Protein AF-A0A7W1KMW2-F1 (afdb_monomer)

Foldseek 3Di:
DDDPVVLVVQLVLQVVLLVVQCPPVVRFPWKWKWAWDDDPNATFIWIHTNVRDIGFDFQVNLVLCVVFWKDWSNAWTKHKAADAFDDDDPPDPDDRRRGTGQKIKIWTWDFDPPPPPPGDTDIDIDIGGSVPGPDIIMMTGSDDRPPDDD

Radius of gyration: 15.94 Å; Cα contacts (8 Å, |Δi|>4): 318; chains: 1; bounding box: 31×37×53 Å

pLDDT: mean 86.85, std 11.97, range [45.91, 97.19]

Nearest PDB structures (foldseek):
  5zho-assembly1_A  TM=2.472E-01  e=5.830E-01  Human rotavirus C/Bristol
  8it0-assembly1_F  TM=3.324E-01  e=7.607E+00  Thermoflavifilum thermophilum
  6lsr-assembly1_3  TM=1.759E-01  e=8.044E+00  Homo sapiens

Sequence (150 aa):
MVPYHTIAFSQQKLRAALRRAAGQDPAFTYGFVVHSRRHHERPTLGLITLHGESLAFNERLLKSLEGFPLWLFGHARITLVPGISVAPAEGGRTKQADRPLASMLMHIATFDTSTGVTQHLVQVEAVVKAESLVQPLLILSPTRPAAWPM

Secondary structure (DSSP, 8-state):
---HHHHHHHHHHHHHHHHHHTTSSSPP-EEEEEEEEEETTEEEEEEEESS--EEE-BHHHHHTTTT--EEETTTEEEEEEE-PBPPPSTT----GGGSBBSEEEEEEEEEE-TT-SS-EEEEEEEEEETTT--SPEEEEESS--TTS--

Structure (mmCIF, N/CA/C/O backbone):
data_AF-A0A7W1KMW2-F1
#
_entry.id   AF-A0A7W1KMW2-F1
#
loop_
_atom_site.group_PDB
_atom_site.id
_atom_site.type_symbol
_atom_site.label_atom_id
_atom_site.label_alt_id
_atom_site.label_comp_id
_atom_site.label_asym_id
_atom_site.label_entity_id
_atom_site.label_seq_id
_atom_site.pdbx_PDB_ins_code
_atom_site.Cartn_x
_atom_site.Cartn_y
_atom_site.Cartn_z
_atom_site.occupancy
_atom_site.B_iso_or_equiv
_atom_site.auth_seq_id
_atom_site.auth_comp_id
_atom_site.auth_asym_id
_atom_site.auth_atom_id
_atom_site.pdbx_PDB_model_num
ATOM 1 N N . MET A 1 1 ? 11.976 -10.893 -10.201 1.00 63.06 1 MET A N 1
ATOM 2 C CA . MET A 1 1 ? 11.230 -11.966 -9.503 1.00 63.06 1 MET A CA 1
ATOM 3 C C . MET A 1 1 ? 11.333 -11.709 -8.005 1.00 63.06 1 MET A C 1
ATOM 5 O O . MET A 1 1 ? 12.401 -11.287 -7.578 1.00 63.06 1 MET A O 1
ATOM 9 N N . VAL A 1 2 ? 10.255 -11.867 -7.232 1.00 75.00 2 VAL A N 1
ATOM 10 C CA . VAL A 1 2 ? 10.298 -11.729 -5.763 1.00 75.00 2 VAL A CA 1
ATOM 11 C C . VAL A 1 2 ? 10.446 -13.131 -5.169 1.00 75.00 2 VAL A C 1
ATOM 13 O O . VAL A 1 2 ? 9.682 -14.010 -5.572 1.00 75.00 2 VAL A O 1
ATOM 16 N N . PRO A 1 3 ? 11.411 -13.384 -4.270 1.00 80.94 3 PRO A N 1
ATOM 17 C CA . PRO A 1 3 ? 11.568 -14.705 -3.674 1.00 80.94 3 PRO A CA 1
ATOM 18 C C . PRO A 1 3 ? 10.328 -15.137 -2.882 1.00 80.94 3 PRO A C 1
ATOM 20 O O . PRO A 1 3 ? 9.718 -14.332 -2.178 1.00 80.94 3 PRO A O 1
ATOM 23 N N . TYR A 1 4 ? 9.987 -16.427 -2.933 1.00 80.56 4 TYR A N 1
ATOM 24 C CA . TYR A 1 4 ? 8.816 -16.973 -2.233 1.00 80.56 4 TYR A CA 1
ATOM 25 C C . TYR A 1 4 ? 8.834 -16.694 -0.720 1.00 80.56 4 TYR A C 1
ATOM 27 O O . TYR A 1 4 ? 7.821 -16.307 -0.140 1.00 80.56 4 TYR A O 1
ATOM 35 N N . HIS A 1 5 ? 10.003 -16.805 -0.081 1.00 81.25 5 HIS A N 1
ATOM 36 C CA . HIS A 1 5 ? 10.152 -16.519 1.348 1.00 81.25 5 HIS A CA 1
ATOM 37 C C . HIS A 1 5 ? 9.802 -15.061 1.699 1.00 81.25 5 HIS A C 1
ATOM 39 O O . HIS A 1 5 ? 9.260 -14.803 2.772 1.00 81.25 5 HIS A O 1
ATOM 45 N N . THR A 1 6 ? 10.042 -14.106 0.791 1.00 84.62 6 THR A N 1
ATOM 46 C CA . THR A 1 6 ? 9.654 -12.699 0.971 1.00 84.62 6 THR A CA 1
ATOM 47 C C . THR A 1 6 ? 8.136 -12.538 0.980 1.00 84.62 6 THR A C 1
ATOM 49 O O . THR A 1 6 ? 7.612 -11.760 1.780 1.00 84.62 6 THR A O 1
ATOM 52 N N . ILE A 1 7 ? 7.428 -13.293 0.136 1.00 89.88 7 ILE A N 1
ATOM 53 C CA . ILE A 1 7 ? 5.961 -13.291 0.069 1.00 89.88 7 ILE A CA 1
ATOM 54 C C . ILE A 1 7 ? 5.386 -13.891 1.352 1.00 89.88 7 ILE A C 1
ATOM 56 O O . ILE A 1 7 ? 4.619 -13.223 2.044 1.00 89.88 7 ILE A O 1
ATOM 60 N N . ALA A 1 8 ? 5.834 -15.090 1.733 1.00 89.00 8 ALA A N 1
ATOM 61 C CA . ALA A 1 8 ? 5.363 -15.770 2.939 1.00 89.00 8 ALA A CA 1
ATOM 62 C C . ALA A 1 8 ? 5.585 -14.928 4.211 1.00 89.00 8 ALA A C 1
ATOM 64 O O . ALA A 1 8 ? 4.684 -14.784 5.041 1.00 89.00 8 ALA A O 1
ATOM 65 N N . PHE A 1 9 ? 6.760 -14.302 4.343 1.00 91.88 9 PHE A N 1
ATOM 66 C CA . PHE A 1 9 ? 7.068 -13.433 5.479 1.00 91.88 9 PHE A CA 1
ATOM 67 C C . PHE A 1 9 ? 6.221 -12.154 5.490 1.00 91.88 9 PHE A C 1
ATOM 69 O O . PHE A 1 9 ? 5.748 -11.725 6.544 1.00 91.88 9 PHE A O 1
ATOM 76 N N . SER A 1 10 ? 5.977 -11.561 4.318 1.00 93.62 10 SER A N 1
ATOM 77 C CA . SER A 1 10 ? 5.085 -10.404 4.174 1.00 93.62 10 SER A CA 1
ATOM 78 C C . SER A 1 10 ? 3.650 -10.746 4.576 1.00 93.62 10 SER A C 1
ATOM 80 O O . SER A 1 10 ? 3.049 -10.011 5.358 1.00 93.62 10 SER A O 1
ATOM 82 N N . GLN A 1 11 ? 3.131 -11.901 4.148 1.00 94.88 11 GLN A N 1
ATOM 83 C CA . GLN A 1 11 ? 1.815 -12.391 4.568 1.00 94.88 11 GLN A CA 1
ATOM 84 C C . GLN A 1 11 ? 1.749 -12.623 6.080 1.00 94.88 11 GLN A C 1
ATOM 86 O O . GLN A 1 11 ? 0.772 -12.237 6.720 1.00 94.88 11 GLN A O 1
ATOM 91 N N . GLN A 1 12 ? 2.784 -13.218 6.682 1.00 94.62 12 GLN A N 1
ATOM 92 C CA . GLN A 1 12 ? 2.841 -13.418 8.132 1.00 94.62 12 GLN A CA 1
ATOM 93 C C . GLN A 1 12 ? 2.812 -12.082 8.887 1.00 94.62 12 GLN A C 1
ATOM 95 O O . GLN A 1 12 ? 2.041 -11.933 9.838 1.00 94.62 12 GLN A O 1
ATOM 100 N N . LYS A 1 13 ? 3.609 -11.098 8.450 1.00 93.81 13 LYS A N 1
ATOM 101 C CA . LYS A 1 13 ? 3.617 -9.743 9.018 1.00 93.81 13 LYS A CA 1
ATOM 102 C C . LYS A 1 13 ? 2.261 -9.062 8.887 1.00 93.81 13 LYS A C 1
ATOM 104 O O . LYS A 1 13 ? 1.789 -8.472 9.856 1.00 93.81 13 LYS A O 1
ATOM 109 N N . LEU A 1 14 ? 1.621 -9.182 7.728 1.00 95.12 14 LEU A N 1
ATOM 110 C CA . LEU A 1 14 ? 0.316 -8.590 7.471 1.00 95.12 14 LEU A CA 1
ATOM 111 C C . LEU A 1 14 ? -0.786 -9.241 8.318 1.00 95.12 14 LEU A C 1
ATOM 113 O O . LEU A 1 14 ? -1.542 -8.530 8.973 1.00 95.12 14 LEU A O 1
ATOM 117 N N . ARG A 1 15 ? -0.812 -10.577 8.423 1.00 94.94 15 ARG A N 1
ATOM 118 C CA . ARG A 1 15 ? -1.708 -11.305 9.346 1.00 94.94 15 ARG A CA 1
ATOM 119 C C . ARG A 1 15 ? -1.506 -10.863 10.791 1.00 94.94 15 ARG A C 1
ATOM 121 O O . ARG A 1 15 ? -2.469 -10.679 11.527 1.00 94.94 15 ARG A O 1
ATOM 128 N N . ALA A 1 16 ? -0.256 -10.714 11.224 1.00 94.50 16 ALA A N 1
ATOM 129 C CA . ALA A 1 16 ? 0.049 -10.246 12.571 1.00 94.50 16 ALA A CA 1
ATOM 130 C C . ALA A 1 16 ? -0.385 -8.788 12.791 1.00 94.50 16 ALA A C 1
ATOM 132 O O . ALA A 1 16 ? -0.868 -8.460 13.870 1.00 94.50 16 ALA A O 1
ATOM 133 N N . ALA A 1 17 ? -0.236 -7.917 11.791 1.00 93.69 17 ALA A N 1
ATOM 134 C CA . ALA A 1 17 ? -0.692 -6.532 11.855 1.00 93.69 17 ALA A CA 1
ATOM 135 C C . ALA A 1 17 ? -2.222 -6.443 11.954 1.00 93.69 17 ALA A C 1
ATOM 137 O O . ALA A 1 17 ? -2.720 -5.832 12.892 1.00 93.69 17 ALA A O 1
ATOM 138 N N . LEU A 1 18 ? -2.950 -7.137 11.075 1.00 93.69 18 LEU A N 1
ATOM 139 C CA . LEU A 1 18 ? -4.415 -7.181 11.094 1.00 93.69 18 LEU A CA 1
ATOM 140 C C . LEU A 1 18 ? -4.953 -7.741 12.416 1.00 93.69 18 LEU A C 1
ATOM 142 O O . LEU A 1 18 ? -5.842 -7.148 13.012 1.00 93.69 18 LEU A O 1
ATOM 146 N N . ARG A 1 19 ? -4.363 -8.826 12.943 1.00 92.88 19 ARG A N 1
ATOM 147 C CA . ARG A 1 19 ? -4.753 -9.370 14.258 1.00 92.88 19 ARG A CA 1
ATOM 148 C C . ARG A 1 19 ? -4.533 -8.380 15.399 1.00 92.88 19 ARG A C 1
ATOM 150 O O . ARG A 1 19 ? -5.388 -8.273 16.268 1.00 92.88 19 ARG A O 1
ATOM 157 N N . ARG A 1 20 ? -3.407 -7.658 15.407 1.00 90.56 20 ARG A N 1
ATOM 158 C CA . ARG A 1 20 ? -3.132 -6.633 16.431 1.00 90.56 20 ARG A CA 1
ATOM 159 C C . ARG A 1 20 ? -4.089 -5.448 16.337 1.00 90.56 20 ARG A C 1
ATOM 161 O O . ARG A 1 20 ? -4.387 -4.836 17.354 1.00 90.56 20 ARG A O 1
ATOM 168 N N . ALA A 1 21 ? -4.557 -5.142 15.133 1.00 87.44 21 ALA A N 1
ATOM 169 C CA . ALA A 1 21 ? -5.434 -4.013 14.875 1.00 87.44 21 ALA A CA 1
ATOM 170 C C . ALA A 1 21 ? -6.934 -4.377 14.917 1.00 87.44 21 ALA A C 1
ATOM 172 O O . ALA A 1 21 ? -7.777 -3.501 14.773 1.00 87.44 21 ALA A O 1
ATOM 173 N N . ALA A 1 22 ? -7.287 -5.647 15.158 1.00 83.06 22 ALA A N 1
ATOM 174 C CA . ALA A 1 22 ? -8.667 -6.142 15.117 1.00 83.06 22 ALA A CA 1
ATOM 175 C C . ALA A 1 22 ? -9.607 -5.510 16.164 1.00 83.06 22 ALA A C 1
ATOM 177 O O . ALA A 1 22 ? -10.819 -5.544 15.984 1.00 83.06 22 ALA A O 1
ATOM 178 N N . GLY A 1 23 ? -9.062 -4.948 17.246 1.00 79.94 23 GLY A N 1
ATOM 179 C CA . GLY A 1 23 ? -9.821 -4.227 18.277 1.00 79.94 23 GLY A CA 1
ATOM 180 C C . GLY A 1 23 ? -9.703 -2.703 18.197 1.00 79.94 23 GLY A C 1
ATOM 181 O O . GLY A 1 23 ? -10.102 -2.024 19.137 1.00 79.94 23 GLY A O 1
ATOM 182 N N . GLN A 1 24 ? -9.091 -2.169 17.138 1.00 84.75 24 GLN A N 1
ATOM 183 C CA . GLN A 1 24 ? -8.974 -0.726 16.931 1.00 84.75 24 GLN A CA 1
ATOM 184 C C . GLN A 1 24 ? -10.226 -0.186 16.232 1.00 84.75 24 GLN A C 1
ATOM 186 O O . GLN A 1 24 ? -10.906 -0.919 15.514 1.00 84.75 24 GLN A O 1
ATOM 191 N N . ASP A 1 25 ? -10.507 1.100 16.435 1.00 78.44 25 ASP A N 1
ATOM 192 C CA . ASP A 1 25 ? -11.492 1.850 15.659 1.00 78.44 25 ASP A CA 1
ATOM 193 C C . ASP A 1 25 ? -10.740 2.834 14.741 1.00 78.44 25 ASP A C 1
ATOM 195 O O . ASP A 1 25 ? -10.027 3.709 15.249 1.00 78.44 25 ASP A O 1
ATOM 199 N N . PRO A 1 26 ? -10.810 2.677 13.405 1.00 83.50 26 PRO A N 1
ATOM 200 C CA . PRO A 1 26 ? -11.635 1.715 12.668 1.00 83.50 26 PRO A CA 1
ATOM 201 C C . PRO A 1 26 ? -11.072 0.285 12.655 1.00 83.50 26 PRO A C 1
ATOM 203 O O . PRO A 1 26 ? -9.860 0.075 12.684 1.00 83.50 26 PRO A O 1
ATOM 206 N N . ALA A 1 27 ? -11.960 -0.705 12.526 1.00 89.00 27 ALA A N 1
ATOM 207 C CA . ALA A 1 27 ? -11.573 -2.109 12.400 1.00 89.00 27 ALA A CA 1
ATOM 208 C C . ALA A 1 27 ? -10.972 -2.395 11.014 1.00 89.00 27 ALA A C 1
ATOM 210 O O . ALA A 1 27 ? -11.632 -2.225 9.988 1.00 89.00 27 ALA A O 1
ATOM 211 N N . PHE A 1 28 ? -9.721 -2.858 10.974 1.00 93.00 28 PHE A N 1
ATOM 212 C 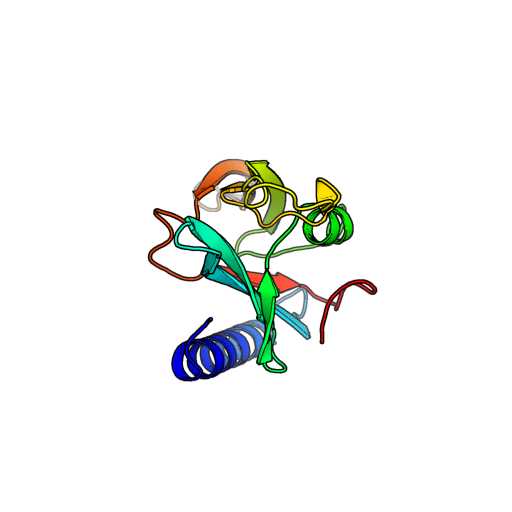CA . PHE A 1 28 ? -9.007 -3.140 9.727 1.00 93.00 28 PHE A CA 1
ATOM 213 C C . PHE A 1 28 ? -9.269 -4.559 9.222 1.00 93.00 28 PHE A C 1
ATOM 215 O O . PHE A 1 28 ? -8.875 -5.531 9.869 1.00 93.00 28 PHE A O 1
ATOM 222 N N . THR A 1 29 ? -9.855 -4.690 8.030 1.00 92.56 29 THR A N 1
ATOM 223 C CA . THR A 1 29 ? -10.076 -6.001 7.390 1.00 92.56 29 THR A CA 1
ATOM 224 C C . THR A 1 29 ? -9.223 -6.220 6.145 1.00 92.56 29 THR A C 1
ATOM 226 O O . THR A 1 29 ? -9.246 -7.309 5.573 1.00 92.56 29 THR A O 1
ATOM 229 N N . TYR A 1 30 ? -8.483 -5.204 5.699 1.00 95.00 30 TYR A N 1
ATOM 230 C CA . TYR A 1 30 ? -7.648 -5.274 4.507 1.00 95.00 30 TYR A CA 1
ATOM 231 C C . TYR A 1 30 ? -6.281 -4.632 4.740 1.00 95.00 30 TYR A C 1
ATOM 233 O O . TYR A 1 30 ? -6.102 -3.764 5.597 1.00 95.00 30 TYR A O 1
ATOM 241 N N . GLY A 1 31 ? -5.295 -5.050 3.954 1.00 95.44 31 GLY A N 1
ATOM 242 C CA . GLY A 1 31 ? -4.004 -4.392 3.917 1.00 95.44 31 GLY A CA 1
ATOM 243 C C . GLY A 1 31 ? -3.052 -5.019 2.913 1.00 95.44 31 GLY A C 1
ATOM 244 O O . GLY A 1 31 ? -3.325 -6.061 2.321 1.00 95.44 31 GLY A O 1
ATOM 245 N N . PHE A 1 32 ? -1.918 -4.363 2.732 1.00 97.06 32 PHE A N 1
ATOM 246 C CA . PHE A 1 32 ? -0.865 -4.784 1.824 1.00 97.06 32 PHE A CA 1
ATOM 247 C C . PHE A 1 32 ? 0.496 -4.315 2.337 1.00 97.06 32 PHE A C 1
ATOM 249 O O . PHE A 1 32 ? 0.615 -3.383 3.134 1.00 97.06 32 PHE A O 1
ATOM 256 N N . VAL A 1 33 ? 1.544 -4.993 1.886 1.00 97.19 33 VAL A N 1
ATOM 257 C CA . VAL A 1 33 ? 2.935 -4.662 2.181 1.00 97.19 33 VAL A CA 1
ATOM 258 C C . VAL A 1 33 ? 3.534 -3.953 0.983 1.00 97.19 33 VAL A C 1
ATOM 260 O O . VAL A 1 33 ? 3.584 -4.545 -0.088 1.00 97.19 33 VAL A O 1
ATOM 263 N N . VAL A 1 34 ? 4.051 -2.740 1.162 1.00 96.81 34 VAL A N 1
ATOM 264 C CA . VAL A 1 34 ? 4.899 -2.080 0.161 1.00 96.81 34 VAL A CA 1
ATOM 265 C C . VAL A 1 34 ? 6.349 -2.475 0.410 1.00 96.81 34 VAL A C 1
ATOM 267 O O . VAL A 1 34 ? 6.847 -2.373 1.531 1.00 96.81 34 VAL A O 1
ATOM 270 N N . HIS A 1 35 ? 7.041 -2.928 -0.629 1.00 95.44 35 HIS A N 1
ATOM 271 C CA . HIS A 1 35 ? 8.421 -3.394 -0.521 1.00 95.44 35 HIS A CA 1
ATOM 272 C C . HIS A 1 35 ? 9.248 -3.029 -1.755 1.00 95.44 35 HIS A C 1
ATOM 274 O O . HIS A 1 35 ? 8.710 -2.715 -2.815 1.00 95.44 35 HIS A O 1
ATOM 280 N N . SER A 1 36 ? 10.573 -3.105 -1.629 1.00 94.12 36 SER A N 1
ATOM 281 C CA . SER A 1 36 ? 11.470 -3.004 -2.780 1.00 94.12 36 SER A CA 1
ATOM 282 C C . SER A 1 36 ? 11.498 -4.320 -3.563 1.00 94.12 36 SER A C 1
ATOM 284 O O . SER A 1 36 ? 11.532 -5.410 -2.982 1.00 94.12 36 SER A O 1
ATOM 286 N N . ARG A 1 37 ? 11.477 -4.234 -4.894 1.00 92.00 37 ARG A N 1
ATOM 287 C CA . ARG A 1 37 ? 11.637 -5.356 -5.829 1.00 92.00 37 ARG A CA 1
ATOM 288 C C . ARG A 1 37 ? 12.485 -4.941 -7.026 1.00 92.00 37 ARG A C 1
ATOM 290 O O . ARG A 1 37 ? 12.566 -3.767 -7.367 1.00 92.00 37 ARG A O 1
ATOM 297 N N . ARG A 1 38 ? 13.073 -5.915 -7.722 1.00 87.50 38 ARG A N 1
ATOM 298 C CA . ARG A 1 38 ? 13.807 -5.672 -8.974 1.00 87.50 38 ARG A CA 1
ATOM 299 C C . ARG A 1 38 ? 12.928 -5.893 -10.204 1.00 87.50 38 ARG A C 1
ATOM 301 O O . ARG A 1 38 ? 12.238 -6.914 -10.302 1.00 87.50 38 ARG A O 1
ATOM 308 N N . HIS A 1 39 ? 13.002 -4.958 -11.145 1.00 81.81 39 HIS A N 1
ATOM 309 C CA . HIS A 1 39 ? 12.398 -5.022 -12.474 1.00 81.81 39 HIS A CA 1
ATOM 310 C C . HIS A 1 39 ? 13.464 -4.665 -13.520 1.00 81.81 39 HIS A C 1
ATOM 312 O O . HIS A 1 39 ? 13.922 -3.527 -13.549 1.00 81.81 39 HIS A O 1
ATOM 318 N N . HIS A 1 40 ? 13.885 -5.635 -14.343 1.00 83.31 40 HIS A N 1
ATOM 319 C CA . HIS A 1 40 ? 15.027 -5.494 -15.266 1.00 83.31 40 HIS A CA 1
ATOM 320 C C . HIS A 1 40 ? 16.249 -4.831 -14.597 1.00 83.31 40 HIS A C 1
ATOM 322 O O . HIS A 1 40 ? 16.717 -3.787 -15.037 1.00 83.31 40 HIS A O 1
ATOM 328 N N . GLU A 1 41 ? 16.699 -5.393 -13.469 1.00 82.75 41 GLU A N 1
ATOM 329 C CA . GLU A 1 41 ? 17.789 -4.872 -12.619 1.00 82.75 41 GLU A CA 1
ATOM 330 C C . GLU A 1 41 ? 17.578 -3.503 -11.951 1.00 82.75 41 GLU A C 1
ATOM 332 O O . GLU A 1 41 ? 18.377 -3.111 -11.103 1.00 82.75 41 GLU A O 1
ATOM 337 N N . ARG A 1 42 ? 16.476 -2.799 -12.229 1.00 89.00 42 ARG A N 1
ATOM 338 C CA . ARG A 1 42 ? 16.156 -1.525 -11.576 1.00 89.00 42 ARG A CA 1
ATOM 339 C C . ARG A 1 42 ? 15.307 -1.740 -10.317 1.00 89.00 42 ARG A C 1
ATOM 341 O O . ARG A 1 42 ? 14.356 -2.532 -10.357 1.00 89.00 42 ARG A O 1
ATOM 348 N N . PRO A 1 43 ? 15.609 -1.055 -9.199 1.00 92.62 43 PRO A N 1
ATOM 349 C CA . PRO A 1 43 ? 14.767 -1.093 -8.011 1.00 92.62 43 PRO A CA 1
ATOM 350 C C . PRO A 1 43 ? 13.429 -0.394 -8.287 1.00 92.62 43 PRO A C 1
ATOM 352 O O . PRO A 1 43 ? 13.374 0.710 -8.822 1.00 92.62 43 PRO A O 1
ATOM 355 N N . THR A 1 44 ? 12.342 -1.061 -7.919 1.00 95.25 44 THR A N 1
ATOM 356 C CA . THR A 1 44 ? 10.955 -0.606 -8.070 1.00 95.25 44 THR A CA 1
ATOM 357 C C . THR A 1 44 ? 10.160 -0.956 -6.820 1.00 95.25 44 THR A C 1
ATOM 359 O O . THR A 1 44 ? 10.532 -1.854 -6.065 1.00 95.25 44 THR A O 1
ATOM 362 N N . LEU A 1 45 ? 9.062 -0.250 -6.591 1.00 96.50 45 LEU A N 1
ATOM 363 C CA . LEU A 1 45 ? 8.115 -0.548 -5.535 1.00 96.50 45 LEU A CA 1
ATOM 364 C C . LEU A 1 45 ? 7.216 -1.705 -5.974 1.00 96.50 45 LEU A C 1
ATOM 366 O O . LEU A 1 45 ? 6.702 -1.756 -7.094 1.00 96.50 45 LEU A O 1
ATOM 370 N N . GLY A 1 46 ? 7.047 -2.659 -5.073 1.00 95.38 46 GLY A N 1
ATOM 371 C CA . GLY A 1 46 ? 6.103 -3.756 -5.180 1.00 95.38 46 GLY A CA 1
ATOM 372 C C . GLY A 1 46 ? 5.085 -3.702 -4.061 1.00 95.38 46 GLY A C 1
ATOM 373 O O . GLY A 1 46 ? 5.320 -3.071 -3.029 1.00 95.38 46 GLY A O 1
ATOM 374 N N . LEU A 1 47 ? 3.980 -4.407 -4.268 1.00 95.50 47 LEU A N 1
ATOM 375 C CA . LEU A 1 47 ? 3.028 -4.708 -3.213 1.00 95.50 47 LEU A CA 1
ATOM 376 C C . LEU A 1 47 ? 2.881 -6.218 -3.042 1.00 95.50 47 LEU A C 1
ATOM 378 O O . LEU A 1 47 ? 2.961 -6.958 -4.027 1.00 95.50 47 LEU A O 1
ATOM 382 N N . ILE A 1 48 ? 2.654 -6.652 -1.803 1.00 96.25 48 ILE A N 1
ATOM 383 C CA . ILE A 1 48 ? 2.247 -8.016 -1.457 1.00 96.25 48 ILE A CA 1
ATOM 384 C C . ILE A 1 48 ? 0.956 -7.959 -0.643 1.00 96.25 48 ILE A C 1
ATOM 386 O O . ILE A 1 48 ? 0.896 -7.241 0.356 1.00 96.25 48 ILE A O 1
ATOM 390 N N . THR A 1 49 ? -0.064 -8.705 -1.051 1.00 95.38 49 THR A N 1
ATOM 391 C CA . THR A 1 49 ? -1.353 -8.780 -0.345 1.00 95.38 49 THR A CA 1
ATOM 392 C C . THR A 1 49 ? -1.387 -9.908 0.685 1.00 95.38 49 THR A C 1
ATOM 394 O O . THR A 1 49 ? -0.444 -10.693 0.836 1.00 95.38 49 THR A O 1
ATOM 397 N N . LEU A 1 50 ? -2.509 -10.019 1.400 1.00 92.94 50 LEU A N 1
ATOM 398 C CA . LEU A 1 50 ? -2.752 -11.104 2.344 1.00 92.94 50 LEU A CA 1
ATOM 399 C C . LEU A 1 50 ? -2.862 -12.472 1.660 1.00 92.94 50 LEU A C 1
ATOM 401 O O . LEU A 1 50 ? -2.413 -13.470 2.236 1.00 92.94 50 LEU A O 1
ATOM 405 N N . HIS A 1 51 ? -3.413 -12.522 0.447 1.00 91.50 51 HIS A N 1
ATOM 406 C CA . HIS A 1 51 ? -3.600 -13.764 -0.307 1.00 91.50 51 HIS A CA 1
ATOM 407 C C . HIS A 1 51 ? -2.350 -14.173 -1.098 1.00 91.50 51 HIS A C 1
ATOM 409 O O . HIS A 1 51 ? -2.237 -15.324 -1.516 1.00 91.50 51 HIS A O 1
ATOM 415 N N . GLY A 1 52 ? -1.332 -13.308 -1.137 1.00 90.56 52 GLY A N 1
ATOM 416 C CA . GLY A 1 52 ? 0.008 -13.639 -1.619 1.00 90.56 52 GLY A CA 1
ATOM 417 C C . GLY A 1 52 ? 0.286 -13.158 -3.036 1.00 90.56 52 GLY A C 1
ATOM 418 O O . GLY A 1 52 ? 1.351 -13.465 -3.575 1.00 90.56 52 GLY A O 1
ATOM 419 N N . GLU A 1 53 ? -0.616 -12.376 -3.635 1.00 94.00 53 GLU A N 1
ATOM 420 C CA . GLU A 1 53 ? -0.313 -11.661 -4.868 1.00 94.00 53 GLU A CA 1
ATOM 421 C C . GLU A 1 53 ? 0.904 -10.756 -4.672 1.00 94.00 53 GLU A C 1
ATOM 423 O O . GLU A 1 53 ? 1.010 -10.041 -3.677 1.00 94.00 53 GLU A O 1
ATOM 428 N N . SER A 1 54 ? 1.814 -10.758 -5.649 1.00 93.25 54 SER A N 1
ATOM 429 C CA . SER A 1 54 ? 2.982 -9.874 -5.676 1.00 93.25 54 SER A CA 1
ATOM 430 C C . SER A 1 54 ? 3.026 -9.080 -6.977 1.00 93.25 54 SER A C 1
ATOM 432 O O . SER A 1 54 ? 3.464 -9.567 -8.025 1.00 93.25 54 SER A O 1
ATOM 434 N N . LEU A 1 55 ? 2.602 -7.821 -6.913 1.00 93.06 55 LEU A N 1
ATOM 435 C CA . LEU A 1 55 ? 2.442 -6.955 -8.082 1.00 93.06 55 LEU A CA 1
ATOM 436 C C . LEU A 1 55 ? 3.474 -5.825 -8.082 1.00 93.06 55 LEU A C 1
ATOM 438 O O . LEU A 1 55 ? 4.087 -5.508 -7.058 1.00 93.06 55 LEU A O 1
ATOM 442 N N . ALA A 1 56 ? 3.727 -5.253 -9.258 1.00 93.62 56 ALA A N 1
ATOM 443 C CA . ALA A 1 56 ? 4.442 -3.987 -9.344 1.00 93.62 56 ALA A CA 1
ATOM 444 C C . ALA A 1 56 ? 3.498 -2.874 -8.890 1.00 93.62 56 ALA A C 1
ATOM 446 O O . ALA A 1 56 ? 2.337 -2.850 -9.301 1.00 93.62 56 ALA A O 1
ATOM 447 N N . PHE A 1 57 ? 3.987 -1.960 -8.058 1.00 94.12 57 PHE A N 1
ATOM 448 C CA . PHE A 1 57 ? 3.193 -0.812 -7.660 1.00 94.12 57 PHE A CA 1
ATOM 449 C C . PHE A 1 57 ? 3.291 0.258 -8.750 1.00 94.12 57 PHE A C 1
ATOM 451 O O . PHE A 1 57 ? 4.395 0.603 -9.177 1.00 94.12 57 PHE A O 1
ATOM 458 N N . ASN A 1 58 ? 2.153 0.746 -9.238 1.00 94.12 58 ASN A N 1
ATOM 459 C CA . ASN A 1 58 ? 2.073 1.696 -10.344 1.00 94.12 58 ASN A CA 1
ATOM 460 C C . ASN A 1 58 ? 1.080 2.827 -10.044 1.00 94.12 58 ASN A C 1
ATOM 462 O O . ASN A 1 58 ? 0.346 2.800 -9.053 1.00 94.12 58 ASN A O 1
ATOM 466 N N . GLU A 1 59 ? 1.074 3.835 -10.912 1.00 93.56 59 GLU A N 1
ATOM 467 C CA . GLU A 1 59 ? 0.232 5.022 -10.766 1.00 93.56 59 GLU A CA 1
ATOM 468 C C . GLU A 1 59 ? -1.263 4.680 -10.786 1.00 93.56 59 GLU A C 1
ATOM 470 O O . GLU A 1 59 ? -2.028 5.246 -10.010 1.00 93.56 59 GLU A O 1
ATOM 475 N N . ARG A 1 60 ? -1.688 3.730 -11.632 1.00 92.19 60 ARG A N 1
ATOM 476 C CA . ARG A 1 60 ? -3.092 3.296 -11.709 1.00 92.19 60 ARG A CA 1
ATOM 477 C C . ARG A 1 60 ? -3.582 2.739 -10.370 1.00 92.19 60 ARG A C 1
ATOM 479 O O . ARG A 1 60 ? -4.656 3.118 -9.909 1.00 92.19 60 ARG A O 1
ATOM 486 N N . LEU A 1 61 ? -2.796 1.859 -9.749 1.00 92.50 61 LEU A N 1
ATOM 487 C CA . LEU A 1 61 ? -3.121 1.283 -8.444 1.00 92.50 61 LEU A CA 1
ATOM 488 C C . LEU A 1 61 ? -3.163 2.365 -7.363 1.00 92.50 61 LEU A C 1
ATOM 490 O O . LEU A 1 61 ? -4.128 2.412 -6.606 1.00 92.50 61 LEU A O 1
ATOM 494 N N . LEU A 1 62 ? -2.186 3.275 -7.329 1.00 92.88 62 LEU A N 1
ATOM 495 C CA . LEU A 1 62 ? -2.190 4.394 -6.379 1.00 92.88 62 LEU A CA 1
ATOM 496 C C . LEU A 1 62 ? -3.411 5.301 -6.536 1.00 92.88 62 LEU A C 1
ATOM 498 O O . LEU A 1 62 ? -4.063 5.606 -5.546 1.00 92.88 62 LEU A O 1
ATOM 502 N N . LYS A 1 63 ? -3.770 5.677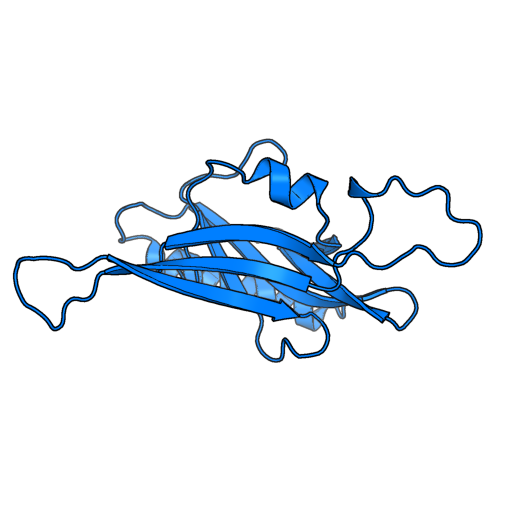 -7.766 1.00 91.75 63 LYS A N 1
ATOM 503 C CA . LYS A 1 63 ? -4.960 6.500 -8.032 1.00 91.75 63 LYS A CA 1
ATOM 504 C C . LYS A 1 63 ? -6.250 5.834 -7.561 1.00 91.75 63 LYS A C 1
ATOM 506 O O . LYS A 1 63 ? -7.146 6.507 -7.078 1.00 91.75 63 LYS A O 1
ATOM 511 N N . SER A 1 64 ? -6.337 4.507 -7.625 1.00 92.00 64 SER A N 1
ATOM 512 C CA . SER A 1 64 ? -7.503 3.791 -7.088 1.00 92.00 64 SER A CA 1
ATOM 513 C C . SER A 1 64 ? -7.594 3.769 -5.551 1.00 92.00 64 SER A C 1
ATOM 515 O O . SER A 1 64 ? -8.598 3.299 -5.022 1.00 92.00 64 SER A O 1
ATOM 517 N N . LEU A 1 65 ? -6.575 4.270 -4.839 1.00 91.81 65 LEU A N 1
ATOM 518 C CA . LEU A 1 65 ? -6.613 4.530 -3.394 1.00 91.81 65 LEU A CA 1
ATOM 519 C C . LEU A 1 65 ? -6.963 5.981 -3.048 1.00 91.81 65 LEU A C 1
ATOM 521 O O . LEU A 1 65 ? -7.040 6.317 -1.867 1.00 91.81 65 LEU A O 1
ATOM 525 N N . GLU A 1 66 ? -7.136 6.858 -4.035 1.00 89.69 66 GLU A N 1
ATOM 526 C CA . GLU A 1 66 ? -7.469 8.253 -3.775 1.00 89.69 66 GLU A CA 1
ATOM 527 C C . GL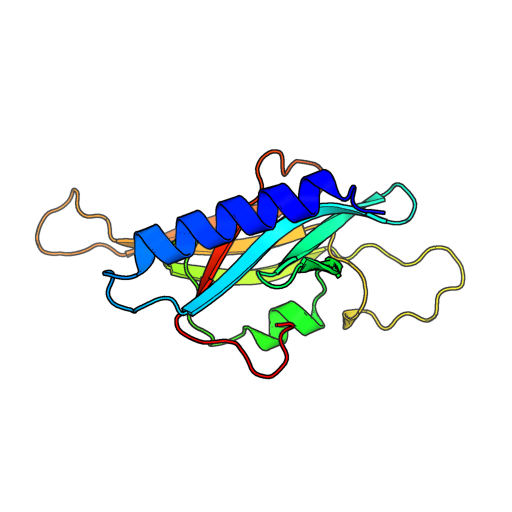U A 1 66 ? -8.812 8.355 -3.034 1.00 89.69 66 GLU A C 1
ATOM 529 O O . GLU A 1 66 ? -9.797 7.711 -3.395 1.00 89.69 66 GLU A O 1
ATOM 534 N N . GLY A 1 67 ? -8.830 9.112 -1.934 1.00 87.06 67 GLY A N 1
ATOM 535 C CA . GLY A 1 67 ? -9.984 9.204 -1.033 1.00 87.06 67 GLY A CA 1
ATOM 536 C C . GLY A 1 67 ? -10.212 7.975 -0.143 1.00 87.06 67 GLY A C 1
ATOM 537 O O . GLY A 1 67 ? -11.055 8.026 0.753 1.00 87.06 67 GLY A O 1
ATOM 538 N N . PHE A 1 68 ? -9.452 6.892 -0.328 1.00 91.69 68 PHE A N 1
ATOM 539 C CA . PHE A 1 68 ? -9.576 5.690 0.484 1.00 91.69 68 PHE A CA 1
ATOM 540 C C . PHE A 1 68 ? -8.822 5.844 1.813 1.00 91.69 68 PHE A C 1
ATOM 542 O O . PHE A 1 68 ? -7.712 6.383 1.842 1.00 91.69 68 PHE A O 1
ATOM 549 N N . PRO A 1 69 ? -9.390 5.394 2.941 1.00 92.19 69 PRO A N 1
ATOM 550 C CA . PRO A 1 69 ? -8.773 5.623 4.236 1.00 92.19 69 PRO A CA 1
ATOM 551 C C . PRO A 1 69 ? -7.662 4.581 4.484 1.00 92.19 69 PRO A C 1
ATOM 553 O O . PRO A 1 69 ? -7.907 3.372 4.481 1.00 92.19 69 PRO A O 1
ATOM 556 N N . LEU A 1 70 ? -6.425 5.053 4.672 1.00 94.81 70 LEU A N 1
ATOM 557 C CA . LEU A 1 70 ? -5.218 4.228 4.803 1.00 94.81 70 LEU A CA 1
ATOM 558 C C . LEU A 1 70 ? -4.461 4.531 6.100 1.00 94.81 70 LEU A C 1
ATOM 560 O O . LEU A 1 70 ? -4.352 5.690 6.504 1.00 94.81 70 LEU A O 1
ATOM 564 N N . TRP A 1 71 ? -3.880 3.491 6.704 1.00 94.75 71 TRP A N 1
ATOM 565 C CA . TRP A 1 71 ? -3.054 3.593 7.906 1.00 94.75 71 TRP A CA 1
ATOM 566 C C . TRP A 1 71 ? -1.708 2.904 7.732 1.00 94.75 71 TRP A C 1
ATOM 568 O O . TRP A 1 71 ? -1.632 1.721 7.397 1.00 94.75 71 TRP A O 1
ATOM 578 N N . LEU A 1 72 ? 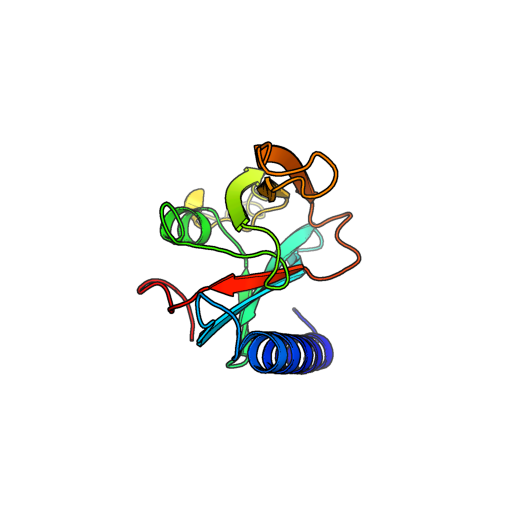-0.637 3.626 8.045 1.00 94.44 72 LEU A N 1
ATOM 579 C CA . LEU A 1 72 ? 0.709 3.087 8.154 1.00 94.44 72 LEU A CA 1
ATOM 580 C C . LEU A 1 72 ? 0.851 2.333 9.480 1.00 94.44 72 LEU A C 1
ATOM 582 O O . LEU A 1 72 ? 0.638 2.894 10.558 1.00 94.44 72 LEU A O 1
ATOM 586 N N . PHE A 1 73 ? 1.187 1.046 9.390 1.00 92.00 73 PHE A N 1
ATOM 587 C CA . PHE A 1 73 ? 1.308 0.113 10.515 1.00 92.00 73 PHE A CA 1
ATOM 588 C C . PHE A 1 73 ? 0.067 0.045 11.430 1.00 92.00 73 PHE A C 1
ATOM 590 O O . PHE A 1 73 ? 0.177 -0.429 12.555 1.00 92.00 73 PHE A O 1
ATOM 597 N N . GLY A 1 74 ? -1.103 0.487 10.954 1.00 89.81 74 GLY A N 1
ATOM 598 C CA . GLY A 1 74 ? -2.336 0.580 11.748 1.00 89.81 74 GLY A CA 1
ATOM 599 C C . GLY A 1 74 ? -2.410 1.786 12.691 1.00 89.81 74 GLY A C 1
ATOM 600 O O . GLY A 1 74 ? -3.362 1.895 13.447 1.00 89.81 74 GLY A O 1
ATOM 601 N N . HIS A 1 75 ? -1.437 2.702 12.662 1.00 88.31 75 HIS A N 1
ATOM 602 C CA . HIS A 1 75 ? -1.349 3.784 13.650 1.00 88.31 75 HIS A CA 1
ATOM 603 C C . HIS A 1 75 ? -1.509 5.173 13.042 1.00 88.31 75 HIS A C 1
ATOM 605 O O . HIS A 1 75 ? -2.300 5.975 13.528 1.00 88.31 75 HIS A O 1
ATOM 611 N N . ALA A 1 76 ? -0.770 5.468 11.975 1.00 89.50 76 ALA A N 1
ATOM 612 C CA . ALA A 1 76 ? -0.742 6.807 11.402 1.00 89.50 76 ALA A CA 1
ATOM 613 C C . ALA A 1 76 ? -1.578 6.857 10.128 1.00 89.50 76 ALA A C 1
ATOM 615 O O . ALA A 1 76 ? -1.374 6.033 9.236 1.00 89.50 76 ALA A O 1
ATOM 616 N N . ARG A 1 77 ? -2.502 7.817 10.020 1.00 92.12 77 ARG A N 1
ATOM 617 C CA . ARG A 1 77 ? -3.296 7.983 8.801 1.00 92.12 77 ARG A CA 1
ATOM 618 C C . ARG A 1 77 ? -2.385 8.481 7.687 1.00 92.12 77 ARG A C 1
ATOM 620 O O . ARG A 1 77 ? -1.581 9.382 7.913 1.00 92.12 77 ARG A O 1
ATOM 627 N N . ILE A 1 78 ? -2.513 7.911 6.495 1.00 94.50 78 ILE A N 1
ATOM 628 C CA . ILE A 1 78 ? -1.679 8.288 5.356 1.00 94.50 78 ILE A CA 1
ATOM 629 C C . ILE A 1 78 ? -2.488 8.546 4.092 1.00 94.50 78 ILE A C 1
ATOM 631 O O . ILE A 1 78 ? -3.588 8.024 3.917 1.00 94.50 78 ILE A O 1
ATOM 635 N N . THR A 1 79 ? -1.891 9.304 3.181 1.00 94.62 79 THR A N 1
ATOM 636 C CA . THR A 1 79 ? -2.230 9.292 1.757 1.00 94.62 79 THR A CA 1
ATOM 637 C C . THR A 1 79 ? -0.973 8.985 0.952 1.00 94.62 79 THR A C 1
ATOM 639 O O . THR A 1 79 ? 0.150 9.258 1.386 1.00 94.62 79 THR A O 1
ATOM 642 N N . LEU A 1 80 ? -1.156 8.357 -0.207 1.00 94.94 80 LEU A N 1
ATOM 643 C CA . LEU A 1 80 ? -0.066 7.951 -1.086 1.00 94.94 80 LEU A CA 1
ATOM 644 C C . LEU A 1 80 ? -0.225 8.648 -2.432 1.00 94.94 80 LEU A C 1
ATOM 646 O O . LEU A 1 80 ? -1.287 8.565 -3.046 1.00 94.94 80 LEU A O 1
ATOM 650 N N . VAL A 1 81 ? 0.840 9.285 -2.905 1.00 93.81 81 VAL A N 1
ATOM 651 C CA . VAL A 1 81 ? 0.859 9.992 -4.186 1.00 93.81 81 VAL A CA 1
ATOM 652 C C . VAL A 1 81 ? 1.922 9.36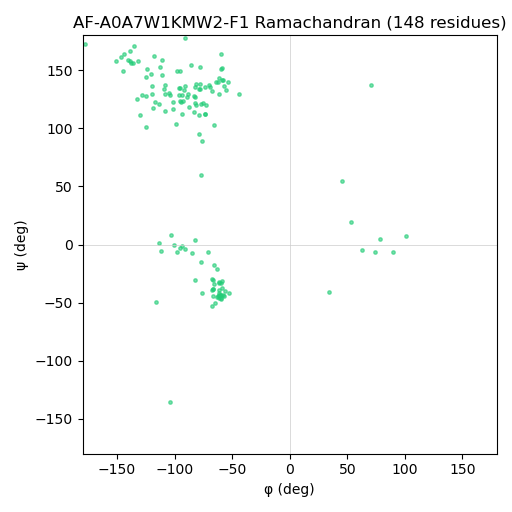3 -5.092 1.00 93.81 81 VAL A C 1
ATOM 654 O O . VAL A 1 81 ? 3.029 9.059 -4.626 1.00 93.81 81 VAL A O 1
ATOM 657 N N . PRO A 1 82 ? 1.617 9.132 -6.384 1.00 92.62 82 PRO A N 1
ATOM 658 C CA . PRO A 1 82 ? 2.596 8.625 -7.335 1.00 92.62 82 PRO A CA 1
ATOM 659 C C . PRO A 1 82 ? 3.843 9.507 -7.402 1.00 92.62 82 PRO A C 1
ATOM 661 O O . PRO A 1 82 ? 3.748 10.726 -7.511 1.00 92.62 82 PRO A O 1
ATOM 664 N N . GLY A 1 83 ? 5.012 8.872 -7.347 1.00 91.62 83 GLY A N 1
ATOM 665 C CA . GLY A 1 83 ? 6.298 9.527 -7.550 1.00 91.62 83 GLY A CA 1
ATOM 666 C C . GLY A 1 83 ? 6.872 9.204 -8.926 1.00 91.62 83 GLY A C 1
ATOM 667 O O . GLY A 1 83 ? 6.184 9.224 -9.947 1.00 91.62 83 GLY A O 1
ATOM 668 N N . ILE A 1 84 ? 8.164 8.888 -8.958 1.00 92.38 84 ILE A N 1
ATOM 669 C CA . ILE A 1 84 ? 8.890 8.624 -10.200 1.00 92.38 84 ILE A CA 1
ATOM 670 C C . ILE A 1 84 ? 8.563 7.211 -10.689 1.00 92.38 84 ILE A C 1
ATOM 672 O O . ILE A 1 84 ? 8.636 6.256 -9.918 1.00 92.38 84 ILE A O 1
ATOM 676 N N . SER A 1 85 ? 8.258 7.061 -11.981 1.00 90.94 85 SER A N 1
ATOM 677 C CA . SER A 1 85 ? 8.110 5.755 -12.637 1.00 90.94 85 SER A CA 1
ATOM 678 C C . SER A 1 85 ? 9.397 5.323 -13.335 1.00 90.94 85 SER A C 1
ATOM 680 O O . SER A 1 85 ? 10.175 6.146 -13.819 1.00 90.94 85 SER A O 1
ATOM 682 N N . VAL A 1 86 ? 9.631 4.014 -13.404 1.00 87.69 86 VAL A N 1
ATOM 683 C CA . VAL A 1 86 ? 10.735 3.445 -14.175 1.00 87.69 86 VAL A CA 1
ATOM 684 C C . VAL A 1 86 ? 10.309 3.344 -15.634 1.00 87.69 86 VAL A C 1
ATOM 686 O O . VAL A 1 86 ? 9.318 2.691 -15.968 1.00 87.69 86 VAL A O 1
ATOM 689 N N . ALA A 1 87 ? 11.068 3.994 -16.517 1.00 80.00 87 ALA A N 1
ATOM 690 C CA . ALA A 1 87 ? 10.861 3.881 -17.955 1.00 80.00 87 ALA A CA 1
ATOM 691 C C . ALA A 1 87 ? 10.991 2.412 -18.410 1.00 80.00 87 ALA A C 1
ATOM 693 O O . ALA A 1 87 ? 11.850 1.691 -17.887 1.00 80.00 87 ALA A O 1
ATOM 694 N N . PRO A 1 88 ? 10.159 1.959 -19.366 1.00 72.25 88 PRO A N 1
ATOM 695 C CA . PRO A 1 88 ? 10.282 0.619 -19.924 1.00 72.25 88 PRO A CA 1
ATOM 696 C C . PRO A 1 88 ? 11.664 0.429 -20.559 1.00 72.25 88 PRO A C 1
ATOM 698 O O . PRO A 1 88 ? 12.278 1.390 -21.027 1.00 72.25 88 PRO A O 1
ATOM 701 N N . ALA A 1 89 ? 12.145 -0.816 -20.575 1.00 65.50 89 ALA A N 1
ATOM 702 C CA . ALA A 1 89 ? 13.279 -1.181 -21.417 1.00 65.50 89 ALA A CA 1
ATOM 703 C C . ALA A 1 89 ? 12.925 -0.910 -22.894 1.00 65.50 89 ALA A C 1
ATOM 705 O O . ALA A 1 89 ? 11.742 -0.916 -23.256 1.00 65.50 89 ALA A O 1
ATOM 706 N N . GLU A 1 90 ? 13.936 -0.608 -23.712 1.00 59.12 90 GLU A N 1
ATOM 707 C CA . GLU A 1 90 ? 13.780 -0.118 -25.088 1.00 59.12 90 GLU A CA 1
ATOM 708 C C . GLU A 1 90 ? 12.708 -0.889 -25.883 1.00 59.12 90 GLU A C 1
ATOM 710 O O . GLU A 1 90 ? 12.680 -2.117 -25.901 1.00 59.12 90 GLU A O 1
ATOM 715 N N . GLY A 1 91 ? 11.784 -0.153 -26.515 1.00 61.44 91 GLY A N 1
ATOM 716 C CA . GLY A 1 91 ? 10.724 -0.713 -27.368 1.00 61.44 91 GLY A CA 1
ATOM 717 C C . GLY A 1 91 ? 9.401 -1.076 -26.674 1.00 61.44 91 GLY A C 1
ATOM 718 O O . GLY A 1 91 ? 8.421 -1.379 -27.356 1.00 61.44 91 GLY A O 1
ATOM 719 N N . GLY A 1 92 ? 9.308 -1.003 -25.342 1.00 60.75 92 GLY A N 1
ATOM 720 C CA . GLY A 1 92 ? 8.077 -1.325 -24.612 1.00 60.75 92 GLY A CA 1
ATOM 721 C C . GLY A 1 92 ? 6.976 -0.260 -24.729 1.00 60.75 92 GLY A C 1
ATOM 722 O O . GLY A 1 92 ? 7.077 0.822 -24.147 1.00 60.75 92 GLY A O 1
ATOM 723 N N . ARG A 1 93 ? 5.861 -0.581 -25.404 1.00 62.28 93 ARG A N 1
ATOM 724 C CA . ARG A 1 93 ? 4.624 0.232 -25.406 1.00 62.28 93 ARG A CA 1
ATOM 725 C C . ARG A 1 93 ? 3.820 0.045 -24.111 1.00 62.28 93 ARG A C 1
ATOM 727 O O . ARG A 1 93 ? 2.672 -0.388 -24.138 1.00 62.28 93 ARG A O 1
ATOM 734 N N . THR A 1 94 ? 4.406 0.371 -22.963 1.00 72.00 94 THR A N 1
ATOM 735 C CA . THR A 1 94 ? 3.678 0.375 -21.684 1.00 72.00 94 THR A CA 1
ATOM 736 C C . THR A 1 94 ? 3.135 1.774 -21.413 1.00 72.00 94 THR A C 1
ATOM 738 O O . THR A 1 94 ? 3.906 2.745 -21.370 1.00 72.00 94 THR A O 1
ATOM 741 N N . LYS A 1 95 ? 1.812 1.884 -21.216 1.00 80.38 95 LYS A N 1
ATOM 742 C CA . LYS A 1 95 ? 1.171 3.137 -20.787 1.00 80.38 95 LYS A CA 1
ATOM 743 C C . LYS A 1 95 ? 1.856 3.633 -19.515 1.00 80.38 95 LYS A C 1
ATOM 745 O O . LYS A 1 95 ? 2.181 2.830 -18.644 1.00 80.38 95 LYS A O 1
ATOM 750 N N . GLN A 1 96 ? 2.068 4.943 -19.405 1.00 80.19 96 GLN A N 1
ATOM 751 C CA . GLN A 1 96 ? 2.783 5.545 -18.274 1.00 80.19 96 GLN A CA 1
ATOM 752 C C . GLN A 1 96 ? 2.202 5.116 -16.921 1.00 80.19 96 GLN A C 1
ATOM 754 O 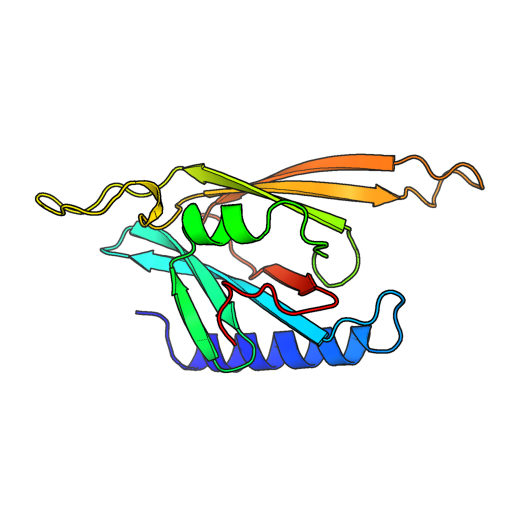O . GLN A 1 96 ? 2.960 4.720 -16.043 1.00 80.19 96 GLN A O 1
ATOM 759 N N . ALA A 1 97 ? 0.872 5.068 -16.813 1.00 84.88 97 ALA A N 1
ATOM 760 C CA . ALA A 1 97 ? 0.184 4.702 -15.579 1.00 84.88 97 ALA A CA 1
ATOM 761 C C . ALA A 1 97 ? 0.398 3.242 -15.125 1.00 84.88 97 ALA A C 1
ATOM 763 O O . ALA A 1 97 ? 0.145 2.917 -13.966 1.00 84.88 97 ALA A O 1
ATOM 764 N N . ASP A 1 98 ? 0.862 2.370 -16.027 1.00 88.50 98 ASP A N 1
ATOM 765 C CA . ASP A 1 98 ? 1.122 0.950 -15.757 1.00 88.50 98 ASP A CA 1
ATOM 766 C C . ASP A 1 98 ? 2.598 0.673 -15.458 1.00 88.50 98 ASP A C 1
ATOM 768 O O . ASP A 1 98 ? 2.964 -0.450 -15.104 1.00 88.50 98 ASP A O 1
ATOM 772 N N . ARG A 1 99 ? 3.458 1.689 -15.598 1.00 90.56 99 ARG A N 1
ATOM 773 C CA . ARG A 1 99 ? 4.889 1.558 -15.333 1.00 90.56 99 ARG A CA 1
ATOM 774 C C . ARG A 1 99 ? 5.127 1.390 -13.829 1.00 90.56 99 ARG A C 1
ATOM 776 O O . ARG A 1 99 ? 4.523 2.117 -13.037 1.00 90.56 99 ARG A O 1
ATOM 783 N N . PRO A 1 100 ? 6.022 0.474 -13.421 1.00 92.81 100 PRO A N 1
ATOM 784 C CA . PRO A 1 100 ? 6.418 0.342 -12.027 1.00 92.81 100 PRO A CA 1
ATOM 785 C C . PRO A 1 100 ? 6.993 1.647 -11.477 1.00 92.81 100 PRO A C 1
ATOM 787 O O . PRO A 1 100 ? 7.754 2.336 -12.158 1.00 92.81 100 PRO A O 1
ATOM 790 N N . LEU A 1 101 ? 6.677 1.965 -10.229 1.00 94.94 101 LEU A N 1
ATOM 791 C CA . LEU A 1 101 ? 7.206 3.140 -9.547 1.00 94.94 101 LEU A CA 1
ATOM 792 C C . LEU A 1 101 ? 8.595 2.859 -8.971 1.00 94.94 101 LEU A C 1
ATOM 794 O O . LEU A 1 101 ? 8.818 1.821 -8.359 1.00 94.94 101 LEU A O 1
ATOM 798 N N . ALA A 1 102 ? 9.527 3.792 -9.141 1.00 95.69 102 ALA A N 1
ATOM 799 C CA . ALA A 1 102 ? 10.779 3.858 -8.390 1.00 95.69 102 ALA A CA 1
ATOM 800 C C . ALA A 1 102 ? 10.574 4.536 -7.029 1.00 95.69 102 ALA A C 1
ATOM 802 O O . ALA A 1 102 ? 11.269 4.210 -6.067 1.00 95.69 102 ALA A O 1
ATOM 803 N N . SER A 1 103 ? 9.624 5.470 -6.938 1.00 96.38 103 SER A N 1
ATOM 804 C CA . SER A 1 103 ? 9.292 6.162 -5.696 1.00 96.38 103 SER A CA 1
ATOM 805 C C . SER A 1 103 ? 7.811 6.520 -5.594 1.00 96.38 103 SER A C 1
ATOM 807 O O . SER A 1 103 ? 7.091 6.575 -6.592 1.00 96.38 103 SER A O 1
ATOM 809 N N . MET A 1 104 ? 7.368 6.783 -4.369 1.00 96.31 104 MET A N 1
ATOM 810 C CA . MET A 1 104 ? 6.077 7.391 -4.056 1.00 96.31 104 MET A CA 1
ATOM 811 C C . MET A 1 104 ? 6.254 8.429 -2.948 1.00 96.31 104 MET A C 1
ATOM 813 O O . MET A 1 104 ? 7.197 8.341 -2.158 1.00 96.31 104 MET A O 1
ATOM 817 N N . LEU A 1 105 ? 5.344 9.391 -2.885 1.00 95.50 105 LEU A N 1
ATOM 818 C CA . LEU A 1 105 ? 5.248 10.324 -1.772 1.00 95.50 105 LEU A CA 1
ATOM 819 C C . LEU A 1 105 ? 4.201 9.808 -0.786 1.00 95.50 105 LEU A C 1
ATOM 821 O O . LEU A 1 105 ? 3.123 9.373 -1.190 1.00 95.50 105 LEU A O 1
ATOM 825 N N . MET A 1 106 ? 4.526 9.831 0.499 1.00 95.56 106 MET A N 1
ATOM 826 C CA . MET A 1 106 ? 3.619 9.453 1.573 1.00 95.56 106 MET A CA 1
ATOM 827 C C . MET A 1 106 ? 3.411 10.662 2.475 1.00 95.56 106 MET A C 1
ATOM 829 O O . MET A 1 106 ? 4.360 11.133 3.104 1.00 95.56 106 MET A O 1
ATOM 833 N N . HIS A 1 107 ? 2.173 11.139 2.554 1.00 93.62 107 HIS A N 1
ATOM 834 C CA . HIS A 1 107 ? 1.787 12.134 3.546 1.00 93.62 107 HIS A CA 1
ATOM 835 C C . HIS A 1 107 ? 1.239 11.405 4.761 1.00 93.62 107 HIS A C 1
ATOM 837 O O . HIS A 1 107 ? 0.371 10.544 4.629 1.00 93.62 107 HIS A O 1
ATOM 843 N N . ILE A 1 108 ? 1.751 11.743 5.935 1.00 91.31 108 ILE A N 1
ATOM 844 C CA . ILE A 1 108 ? 1.381 11.146 7.208 1.00 91.31 108 ILE A CA 1
ATOM 845 C C . ILE A 1 108 ? 0.686 12.218 8.036 1.00 91.31 108 ILE A C 1
ATOM 847 O O . ILE A 1 108 ? 1.263 13.260 8.331 1.00 91.31 108 ILE A O 1
ATOM 851 N N . ALA A 1 109 ? -0.556 11.946 8.406 1.00 85.56 109 ALA A N 1
ATOM 852 C CA . ALA A 1 109 ? -1.351 12.736 9.325 1.00 85.56 109 ALA A CA 1
ATOM 853 C C . ALA A 1 109 ? -1.290 12.066 10.705 1.00 85.56 109 ALA A C 1
ATOM 855 O O . ALA A 1 109 ? -1.923 11.029 10.930 1.00 85.56 109 ALA A O 1
ATOM 856 N N . THR A 1 110 ? -0.506 12.637 11.619 1.00 70.12 110 THR A N 1
ATOM 857 C CA . THR A 1 110 ? -0.426 12.190 13.017 1.00 70.12 110 THR A CA 1
ATOM 858 C C . THR A 1 110 ? -1.029 13.229 13.946 1.00 70.12 110 THR A C 1
ATOM 860 O O . THR A 1 110 ? -0.888 14.429 13.716 1.00 70.12 110 THR A O 1
ATOM 863 N N . PHE A 1 111 ? -1.659 12.772 15.023 1.00 64.75 111 PHE A N 1
ATOM 864 C CA . PHE A 1 111 ? -2.065 13.642 16.119 1.00 64.75 111 PHE A CA 1
ATOM 865 C C . PHE A 1 111 ? -0.920 13.730 17.125 1.00 64.75 111 PHE A C 1
ATOM 867 O O . PHE A 1 111 ? -0.425 12.698 17.580 1.00 64.75 111 PHE A O 1
ATOM 874 N N . ASP A 1 112 ? -0.495 14.944 17.466 1.00 54.31 112 ASP A N 1
ATOM 875 C CA . ASP A 1 112 ? 0.422 15.153 18.580 1.00 54.31 112 ASP A CA 1
ATOM 876 C C . ASP A 1 112 ? -0.358 15.087 19.899 1.00 54.31 112 ASP A C 1
ATOM 878 O O . ASP A 1 112 ? -1.197 15.940 20.192 1.00 54.31 112 ASP A O 1
ATOM 882 N N . THR A 1 113 ? -0.111 14.041 20.688 1.00 55.12 113 THR A N 1
ATOM 883 C CA . THR A 1 113 ? -0.728 13.858 22.009 1.00 55.12 113 THR A CA 1
ATOM 884 C C . THR A 1 113 ? 0.097 14.467 23.143 1.00 55.12 113 THR A C 1
ATOM 886 O O . THR A 1 113 ? -0.343 14.426 24.290 1.00 55.12 113 THR A O 1
ATOM 889 N N . SER A 1 114 ? 1.285 15.016 22.863 1.00 57.00 114 SER A N 1
ATOM 890 C CA . SER A 1 114 ? 2.183 15.578 23.884 1.00 57.00 114 SER A CA 1
ATOM 891 C C . SER A 1 114 ? 1.751 16.958 24.394 1.00 57.00 114 SER A C 1
ATOM 893 O O . SER A 1 114 ? 2.201 17.384 25.455 1.00 57.00 114 SER A O 1
ATOM 895 N N . THR A 1 115 ? 0.842 17.637 23.688 1.00 51.53 115 THR A N 1
ATOM 896 C CA . THR A 1 115 ? 0.475 19.041 23.939 1.00 51.53 115 THR A CA 1
ATOM 897 C C . THR A 1 115 ? -0.825 19.254 24.728 1.00 51.53 115 THR A C 1
ATOM 899 O O . THR A 1 115 ? -1.138 20.391 25.065 1.00 51.53 115 THR A O 1
ATOM 902 N N . GLY A 1 116 ? -1.534 18.189 25.129 1.00 45.91 116 GLY A N 1
ATOM 903 C CA . GLY A 1 116 ? -2.777 18.276 25.913 1.00 45.91 116 GLY A CA 1
ATOM 904 C C . GLY A 1 116 ? -3.974 18.822 25.116 1.00 45.91 116 GLY A C 1
ATOM 905 O O . GLY A 1 116 ? -3.817 19.768 24.365 1.00 45.91 116 GLY A O 1
ATOM 906 N N . VAL A 1 117 ? -5.151 18.194 25.297 1.00 50.38 117 VAL A N 1
ATOM 907 C CA . VAL A 1 117 ? -6.547 18.445 24.813 1.00 50.38 117 VAL A CA 1
ATOM 908 C C . VAL A 1 117 ? -6.771 19.053 23.406 1.00 50.38 117 VAL A C 1
ATOM 910 O O . VAL A 1 117 ? -7.640 18.581 22.678 1.00 50.38 117 VAL A O 1
ATOM 913 N N . THR A 1 118 ? -5.996 20.033 22.965 1.00 51.06 118 THR A N 1
ATOM 914 C CA . THR A 1 118 ? -5.839 20.458 21.571 1.00 51.06 118 THR A CA 1
ATOM 915 C C . THR A 1 118 ? -4.903 19.508 20.823 1.00 51.06 118 THR A C 1
ATOM 917 O O . THR A 1 118 ? -3.685 19.645 20.853 1.00 51.06 118 THR A O 1
ATOM 920 N N . GLN A 1 119 ? -5.479 18.522 20.134 1.00 55.81 119 GLN A N 1
ATOM 921 C CA . GLN A 1 119 ? -4.734 17.648 19.227 1.00 55.81 119 GLN A CA 1
ATOM 922 C C . GLN A 1 119 ? -4.212 18.473 18.040 1.00 55.81 119 GLN A C 1
ATOM 924 O O . GLN A 1 119 ? -4.968 18.803 17.125 1.00 55.81 119 GLN A O 1
ATOM 929 N N . HIS A 1 120 ? -2.925 18.818 18.037 1.00 57.31 120 HIS A N 1
ATOM 930 C CA . HIS A 1 120 ? -2.306 19.440 16.871 1.00 57.31 120 HIS A CA 1
ATOM 931 C C . HIS A 1 120 ? -2.073 18.375 15.794 1.00 57.31 120 HIS A C 1
ATOM 933 O O . HIS A 1 120 ? -1.404 17.365 16.024 1.00 57.31 120 HIS A O 1
ATOM 939 N N . LEU 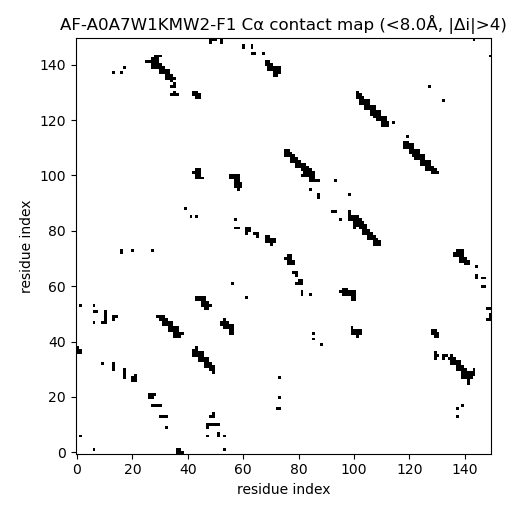A 1 121 ? -2.653 18.588 14.609 1.00 65.06 121 LEU A N 1
ATOM 940 C CA . LEU A 1 121 ? -2.392 17.744 13.450 1.00 65.06 121 LEU A CA 1
ATOM 941 C C . LEU A 1 121 ? -0.992 18.060 12.922 1.00 65.06 121 LEU A C 1
ATOM 943 O O . LEU A 1 121 ? -0.756 19.143 12.387 1.00 65.06 121 LEU A O 1
ATOM 947 N N . VAL A 1 122 ? -0.078 17.103 13.041 1.00 69.06 122 VAL A N 1
ATOM 948 C CA . VAL A 1 122 ? 1.240 17.174 12.411 1.00 69.06 122 VAL A CA 1
ATOM 949 C C . VAL A 1 122 ? 1.160 16.443 11.078 1.00 69.06 122 VAL A C 1
ATOM 951 O O . VAL A 1 122 ? 0.796 15.265 11.020 1.00 69.06 122 VAL A O 1
ATOM 954 N N . GLN A 1 123 ? 1.485 17.159 10.004 1.00 78.12 123 GLN A N 1
ATOM 955 C CA . GLN A 1 123 ? 1.612 16.592 8.668 1.00 78.12 123 GLN A CA 1
ATOM 956 C C . GLN A 1 123 ? 3.090 16.390 8.350 1.00 78.12 123 GLN A C 1
ATOM 958 O O . GLN A 1 123 ? 3.860 17.346 8.295 1.00 78.12 123 GLN A O 1
ATOM 963 N N . VAL A 1 124 ? 3.479 15.134 8.153 1.00 86.56 124 VAL A N 1
ATOM 964 C CA . VAL A 1 124 ? 4.832 14.756 7.739 1.00 86.56 124 VAL A CA 1
ATOM 965 C C . VAL A 1 124 ? 4.781 14.273 6.302 1.00 86.56 124 VAL A C 1
ATOM 967 O O . VAL A 1 124 ? 3.933 13.460 5.941 1.00 86.56 124 VAL A O 1
ATOM 970 N N . GLU A 1 125 ? 5.710 14.745 5.483 1.00 90.38 125 GLU A N 1
ATOM 971 C CA . GLU A 1 125 ? 5.901 14.260 4.124 1.00 90.38 125 GLU A CA 1
ATOM 972 C C . GLU A 1 125 ? 7.151 13.377 4.059 1.00 90.38 125 GLU A C 1
ATOM 974 O O . GLU A 1 125 ? 8.218 13.750 4.547 1.00 90.38 125 GLU A O 1
ATOM 979 N N . ALA A 1 126 ? 7.020 12.192 3.464 1.00 91.62 126 ALA A N 1
ATOM 980 C CA . ALA A 1 126 ? 8.116 11.248 3.305 1.00 91.62 126 ALA A CA 1
ATOM 981 C C . ALA A 1 126 ? 8.178 10.710 1.872 1.00 91.62 126 ALA A C 1
ATOM 983 O O . ALA A 1 126 ? 7.218 10.129 1.362 1.00 91.62 126 ALA A O 1
ATOM 984 N N . VAL A 1 127 ? 9.340 10.842 1.230 1.00 95.31 127 VAL A N 1
ATOM 985 C CA . VAL A 1 127 ? 9.605 10.210 -0.068 1.00 95.31 127 VAL A CA 1
ATOM 986 C C . VAL A 1 127 ? 10.046 8.767 0.165 1.00 95.31 127 VAL A C 1
ATOM 988 O O . VAL A 1 127 ? 11.128 8.509 0.691 1.00 95.31 127 VAL A O 1
ATOM 991 N N . VAL A 1 128 ? 9.235 7.811 -0.276 1.00 96.00 128 VAL A N 1
ATOM 992 C CA . VAL A 1 128 ? 9.557 6.383 -0.224 1.00 96.00 128 VAL A CA 1
ATOM 993 C C . VAL A 1 128 ? 10.185 5.977 -1.551 1.00 96.00 128 VAL A C 1
ATOM 995 O O . VAL A 1 128 ? 9.507 5.961 -2.578 1.00 96.00 128 VAL A O 1
ATOM 998 N N . LYS A 1 129 ? 11.477 5.634 -1.548 1.00 96.81 129 LYS A N 1
ATOM 999 C CA . LYS A 1 129 ? 12.204 5.182 -2.744 1.00 96.81 129 LYS A CA 1
ATOM 1000 C C . LYS A 1 129 ? 12.510 3.693 -2.667 1.00 96.81 129 LYS A C 1
ATOM 1002 O O . LYS A 1 129 ? 12.977 3.205 -1.644 1.00 96.81 129 LYS A O 1
ATOM 1007 N N . ALA A 1 130 ? 12.324 2.975 -3.768 1.00 95.31 130 ALA A N 1
ATOM 1008 C CA . ALA A 1 130 ? 12.615 1.547 -3.846 1.00 95.31 130 ALA A CA 1
ATOM 1009 C C . ALA A 1 130 ? 14.095 1.221 -3.586 1.00 95.31 130 ALA A C 1
ATOM 1011 O O . ALA A 1 130 ? 14.400 0.171 -3.029 1.00 95.31 130 ALA A O 1
ATOM 1012 N N . GLU A 1 131 ? 15.009 2.110 -3.977 1.00 95.00 131 GLU A N 1
ATOM 1013 C CA . GLU A 1 131 ? 16.457 1.926 -3.802 1.00 95.00 131 GLU A CA 1
ATOM 1014 C C . GLU A 1 131 ? 16.905 1.961 -2.334 1.00 95.00 131 GLU A C 1
ATOM 1016 O O . GLU A 1 131 ? 17.866 1.286 -1.978 1.00 95.00 131 GLU A O 1
ATOM 1021 N N . SER A 1 132 ? 16.196 2.707 -1.480 1.00 94.38 132 SER A N 1
ATOM 1022 C CA . SER A 1 132 ? 16.541 2.905 -0.067 1.00 94.38 132 SER A CA 1
ATOM 1023 C C . SER A 1 132 ? 15.533 2.283 0.903 1.00 94.38 132 SER A C 1
ATOM 1025 O O . SER A 1 132 ? 15.703 2.384 2.119 1.00 94.38 132 SER A O 1
ATOM 1027 N N . LEU A 1 133 ? 14.484 1.621 0.400 1.00 93.50 133 LEU A N 1
ATOM 1028 C CA . LEU A 1 133 ? 13.475 0.966 1.228 1.00 93.50 133 LEU A CA 1
ATOM 1029 C C . LEU A 1 133 ? 14.013 -0.349 1.807 1.00 93.50 133 LEU A C 1
ATOM 1031 O O . LEU A 1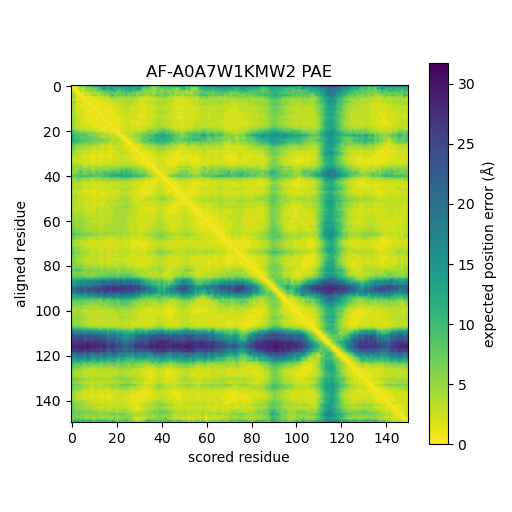 133 ? 13.844 -1.421 1.226 1.00 93.50 133 LEU A O 1
ATOM 1035 N N . VAL A 1 134 ? 14.647 -0.254 2.976 1.00 88.25 134 VAL A N 1
ATOM 1036 C CA . VAL A 1 134 ? 15.213 -1.405 3.699 1.00 88.25 134 VAL A CA 1
ATOM 1037 C C . VAL A 1 134 ? 14.124 -2.230 4.389 1.00 88.25 134 VAL A C 1
ATOM 1039 O O . VAL A 1 134 ? 14.161 -3.460 4.369 1.00 88.25 134 VAL A O 1
ATOM 1042 N N . GLN A 1 135 ? 13.141 -1.564 5.001 1.00 89.44 135 GLN A N 1
ATOM 1043 C CA . GLN A 1 135 ? 12.058 -2.223 5.729 1.00 89.44 135 GLN A CA 1
ATOM 1044 C C . GLN A 1 135 ? 10.738 -2.113 4.960 1.00 89.44 135 GLN A C 1
ATOM 1046 O O . GLN A 1 135 ? 10.351 -1.007 4.589 1.00 89.44 135 GLN A O 1
ATOM 1051 N N . PRO A 1 136 ? 10.014 -3.226 4.744 1.00 93.62 136 PRO A N 1
ATOM 1052 C CA . PRO A 1 136 ? 8.700 -3.172 4.121 1.00 93.62 136 PRO A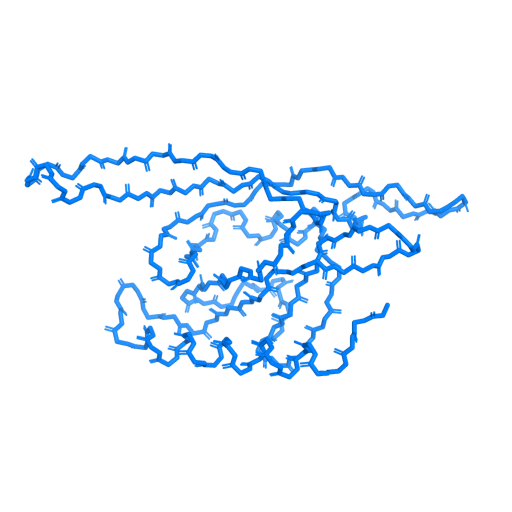 CA 1
ATOM 1053 C C . PRO A 1 136 ? 7.701 -2.374 4.966 1.00 93.62 136 PRO A C 1
ATOM 1055 O O . PRO A 1 136 ? 7.659 -2.522 6.190 1.00 93.62 136 PRO A O 1
ATOM 1058 N N . LEU A 1 137 ? 6.866 -1.578 4.303 1.00 96.25 137 LEU A N 1
ATOM 1059 C CA . LEU A 1 137 ? 5.810 -0.796 4.941 1.00 96.25 137 LEU A CA 1
ATOM 1060 C C . LEU A 1 137 ? 4.517 -1.605 4.956 1.00 96.25 137 LEU A C 1
ATOM 1062 O O . LEU A 1 137 ? 4.133 -2.167 3.934 1.00 96.25 137 LEU A O 1
ATOM 1066 N N . LEU A 1 138 ? 3.836 -1.655 6.098 1.00 96.69 138 LEU A N 1
ATOM 1067 C CA . LEU A 1 138 ? 2.506 -2.254 6.208 1.00 96.69 138 LEU A CA 1
ATOM 1068 C C . LEU A 1 138 ? 1.461 -1.154 6.085 1.00 96.69 138 LEU A C 1
ATOM 1070 O O . LEU A 1 138 ? 1.474 -0.212 6.875 1.00 96.69 138 LEU A O 1
ATOM 1074 N N . ILE A 1 139 ? 0.555 -1.297 5.128 1.00 96.69 139 ILE A N 1
ATOM 1075 C CA . ILE A 1 139 ? -0.542 -0.360 4.908 1.00 96.69 139 ILE A CA 1
ATOM 1076 C C . ILE A 1 139 ? -1.844 -1.108 5.136 1.00 96.69 139 ILE A C 1
ATOM 1078 O O . ILE A 1 139 ? -2.087 -2.137 4.509 1.00 96.69 139 ILE A O 1
ATOM 1082 N N . LEU A 1 140 ? -2.654 -0.615 6.067 1.00 96.12 140 LEU A N 1
ATOM 1083 C CA . LEU A 1 140 ? -3.929 -1.209 6.452 1.00 96.12 140 LEU A CA 1
ATOM 1084 C C . LEU A 1 140 ? -5.083 -0.302 6.041 1.00 96.12 140 LEU A C 1
ATOM 1086 O O . LEU A 1 140 ? -4.937 0.920 5.968 1.00 96.12 140 LEU A O 1
ATOM 1090 N N . SER A 1 141 ? -6.237 -0.911 5.800 1.00 94.88 141 SER A N 1
ATOM 1091 C CA . SER A 1 141 ? -7.473 -0.201 5.517 1.00 94.88 141 SER A CA 1
ATOM 1092 C C . SER A 1 141 ? -8.687 -0.940 6.101 1.00 94.88 141 SER A C 1
ATOM 1094 O O . SER A 1 141 ? -8.658 -2.173 6.200 1.00 94.88 141 SER A O 1
ATOM 1096 N N . PRO A 1 142 ? -9.751 -0.219 6.503 1.00 93.50 142 PRO A N 1
ATOM 1097 C CA . PRO A 1 142 ? -10.976 -0.823 7.014 1.00 93.50 142 PRO A CA 1
ATOM 1098 C C . PRO A 1 142 ? -11.653 -1.770 6.031 1.00 93.50 142 PRO A C 1
ATOM 1100 O O . PRO A 1 142 ? -12.262 -2.741 6.453 1.00 93.50 142 PRO A O 1
ATOM 1103 N N . THR A 1 143 ? -11.540 -1.511 4.727 1.00 93.19 143 THR A N 1
ATOM 1104 C CA . THR A 1 143 ? -12.163 -2.326 3.678 1.00 93.19 143 THR A CA 1
ATOM 1105 C C . THR A 1 143 ? -11.212 -2.513 2.496 1.00 93.19 143 THR A C 1
ATOM 1107 O O . THR A 1 143 ? -10.179 -1.856 2.396 1.00 93.19 143 THR A O 1
ATOM 1110 N N . ARG A 1 144 ? -11.520 -3.449 1.592 1.00 94.25 144 ARG A N 1
ATOM 1111 C CA . ARG A 1 144 ? -10.753 -3.634 0.351 1.00 94.25 144 ARG A CA 1
ATOM 1112 C C . ARG A 1 144 ? -11.246 -2.642 -0.712 1.00 94.25 144 ARG A C 1
ATOM 1114 O O . ARG A 1 144 ? -12.442 -2.659 -1.008 1.00 94.25 144 ARG A O 1
ATOM 1121 N N . PRO A 1 145 ? -10.373 -1.843 -1.350 1.00 91.44 145 PRO A N 1
ATOM 1122 C CA . PRO A 1 145 ? -10.777 -1.054 -2.510 1.00 91.44 145 PRO A CA 1
ATOM 1123 C C . PRO A 1 145 ? -11.180 -1.969 -3.681 1.00 91.44 145 PRO A C 1
ATOM 1125 O O . PRO A 1 145 ? -10.523 -2.971 -3.952 1.00 91.44 145 PRO A O 1
ATOM 1128 N N . ALA A 1 146 ? -12.239 -1.633 -4.422 1.00 87.56 146 ALA A N 1
ATOM 1129 C CA . ALA A 1 146 ? -12.801 -2.531 -5.441 1.00 87.56 146 ALA A CA 1
ATOM 1130 C C . ALA A 1 146 ? -11.802 -2.927 -6.549 1.00 87.56 146 ALA A C 1
ATOM 1132 O O . ALA A 1 146 ? -11.792 -4.074 -6.995 1.00 87.56 146 ALA A O 1
ATOM 1133 N N . ALA A 1 147 ? -10.942 -1.991 -6.962 1.00 86.69 147 ALA A N 1
ATOM 1134 C CA . ALA A 1 147 ? -9.932 -2.195 -8.001 1.00 86.69 147 ALA A CA 1
ATOM 1135 C C . ALA A 1 147 ? -8.640 -2.871 -7.495 1.00 86.69 147 ALA A C 1
ATOM 1137 O O . ALA A 1 147 ? -7.685 -3.005 -8.262 1.00 86.69 147 ALA A O 1
ATOM 1138 N N . TRP A 1 148 ? -8.586 -3.264 -6.217 1.00 91.31 148 TRP A N 1
ATOM 1139 C CA . TRP A 1 148 ? -7.392 -3.825 -5.589 1.00 91.31 148 TRP A CA 1
ATOM 1140 C C . TRP A 1 148 ? -7.399 -5.359 -5.539 1.00 91.31 148 TRP A C 1
ATOM 1142 O O . TRP A 1 148 ? -8.468 -5.966 -5.429 1.00 91.31 148 TRP A O 1
ATOM 1152 N N . PRO A 1 149 ? -6.210 -5.992 -5.599 1.00 87.69 149 PRO A N 1
ATOM 1153 C CA . PRO A 1 149 ? -6.047 -7.442 -5.444 1.00 87.69 149 PRO A CA 1
ATOM 1154 C C . PRO A 1 149 ? -6.551 -7.943 -4.081 1.00 87.69 149 PRO A C 1
ATOM 1156 O O . PRO A 1 149 ? -6.773 -7.145 -3.163 1.00 87.69 149 PRO A O 1
ATOM 1159 N N . MET A 1 150 ? -6.759 -9.254 -3.955 1.00 85.75 150 MET A N 1
ATOM 1160 C CA . MET A 1 150 ? -7.360 -9.864 -2.767 1.00 85.75 150 MET A CA 1
ATOM 1161 C C . MET A 1 150 ? -6.382 -9.934 -1.601 1.00 85.75 150 MET A C 1
ATOM 1163 O O . MET A 1 150 ? -5.201 -10.302 -1.744 1.00 85.75 150 MET A O 1
#

Solvent-accessible surface area (backbone atoms only — not comparable to full-atom values): 8352 Å² total; per-residue (Å²): 116,81,60,67,68,59,46,56,51,47,26,52,52,48,53,50,48,39,62,73,32,56,86,40,90,75,47,39,74,29,51,37,31,42,34,52,38,55,54,95,89,39,54,18,30,23,37,35,24,69,76,56,54,76,47,71,34,24,42,54,63,42,59,68,44,65,94,50,72,35,18,47,76,71,73,36,40,38,51,69,43,76,51,49,61,50,79,67,65,91,89,57,91,66,58,75,48,71,26,37,16,30,27,33,38,36,41,35,50,38,72,43,78,87,72,55,98,63,67,47,78,45,79,46,81,44,79,48,38,18,83,74,44,83,68,68,44,46,39,29,17,55,58,75,54,89,94,53,85,94

Mean predicted aligned error: 6.27 Å